Protein AF-A0AB38DZ26-F1 (afdb_monomer_lite)

Structure (mmCIF, N/CA/C/O backbone):
data_AF-A0AB38DZ26-F1
#
_entry.id   AF-A0AB38DZ26-F1
#
loop_
_atom_site.group_PDB
_atom_site.id
_atom_site.type_symbol
_atom_site.label_atom_id
_atom_site.label_alt_id
_atom_site.label_comp_id
_atom_site.label_asym_id
_atom_site.label_entity_id
_atom_site.label_seq_id
_atom_site.pdbx_PDB_ins_code
_atom_site.Cartn_x
_atom_site.Cartn_y
_atom_site.Cartn_z
_atom_site.occupancy
_atom_site.B_iso_or_equiv
_atom_site.auth_seq_id
_atom_site.auth_comp_id
_atom_site.auth_asym_id
_atom_site.auth_atom_id
_atom_site.pdbx_PDB_model_num
ATOM 1 N N . MET A 1 1 ? -29.634 32.278 -10.402 1.00 38.19 1 MET A N 1
ATOM 2 C CA . MET A 1 1 ? -29.195 30.887 -10.628 1.00 38.19 1 MET A CA 1
ATOM 3 C C . MET A 1 1 ? -27.755 30.920 -11.109 1.00 38.19 1 MET A C 1
ATOM 5 O O . MET A 1 1 ? -27.525 31.307 -12.243 1.00 38.19 1 MET A O 1
ATOM 9 N N . GLY A 1 2 ? -26.797 30.603 -10.244 1.00 33.75 2 GLY A N 1
ATOM 10 C CA . GLY A 1 2 ? -25.398 30.396 -10.619 1.00 33.75 2 GLY A CA 1
ATOM 11 C C . GLY A 1 2 ? -24.981 29.061 -10.025 1.00 33.75 2 GLY A C 1
ATOM 12 O O . GLY A 1 2 ? -25.056 28.902 -8.810 1.00 33.75 2 GLY A O 1
ATOM 13 N N . GLY A 1 3 ? -24.689 28.080 -10.880 1.00 36.12 3 GLY A N 1
ATOM 14 C CA . GLY A 1 3 ? -24.361 26.718 -10.466 1.00 36.12 3 GLY A CA 1
ATOM 15 C C . GLY A 1 3 ? -23.108 26.685 -9.593 1.00 36.12 3 GLY A C 1
ATOM 16 O O . GLY A 1 3 ? -22.118 27.348 -9.896 1.00 36.12 3 GLY A O 1
ATOM 17 N N . LEU A 1 4 ? -23.171 25.921 -8.502 1.00 37.84 4 LEU A N 1
ATOM 18 C CA . LEU A 1 4 ? -22.028 25.654 -7.636 1.00 37.84 4 LEU A CA 1
ATOM 19 C C . LEU A 1 4 ? -20.980 24.851 -8.423 1.00 37.84 4 LEU A C 1
ATOM 21 O O . LEU A 1 4 ? -21.345 23.842 -9.033 1.00 37.84 4 LEU A O 1
ATOM 25 N N . PRO A 1 5 ? -19.694 25.241 -8.411 1.00 43.91 5 PRO A N 1
ATOM 26 C CA . PRO A 1 5 ? -18.650 24.408 -8.981 1.00 43.91 5 PRO A CA 1
ATOM 27 C C . PRO A 1 5 ? -18.572 23.114 -8.166 1.00 43.91 5 PRO A C 1
ATOM 29 O O . PRO A 1 5 ? -18.354 23.136 -6.953 1.00 43.91 5 PRO A O 1
ATOM 32 N N . GLY A 1 6 ? -18.787 21.981 -8.833 1.00 46.97 6 GLY A N 1
ATOM 33 C CA . GLY A 1 6 ? -18.616 20.650 -8.265 1.00 46.97 6 GLY A CA 1
ATOM 34 C C . GLY A 1 6 ? -17.144 20.376 -7.975 1.00 46.97 6 GLY A C 1
ATOM 35 O O . GLY A 1 6 ? -16.484 19.676 -8.730 1.00 46.97 6 GLY A O 1
ATOM 36 N N . ASN A 1 7 ? -16.627 20.932 -6.881 1.00 42.97 7 ASN A N 1
ATOM 37 C CA . ASN A 1 7 ? -15.323 20.579 -6.334 1.00 42.97 7 ASN A CA 1
ATOM 38 C C . ASN A 1 7 ? -15.488 19.322 -5.471 1.00 42.97 7 ASN A C 1
ATOM 40 O O . ASN A 1 7 ? -15.611 19.393 -4.246 1.00 42.97 7 ASN A O 1
ATOM 44 N N . SER A 1 8 ? -15.504 18.147 -6.098 1.00 50.59 8 SER A N 1
ATOM 45 C CA . SER A 1 8 ? -15.248 16.910 -5.364 1.00 50.59 8 SER A CA 1
ATOM 46 C C . SER A 1 8 ? -13.772 16.913 -4.966 1.00 50.59 8 SER A C 1
ATOM 48 O O . SER A 1 8 ? -12.930 16.487 -5.750 1.00 50.59 8 SER A O 1
ATOM 50 N N . ASN A 1 9 ? -13.442 17.449 -3.784 1.00 59.28 9 ASN A N 1
ATOM 51 C CA . ASN A 1 9 ? -12.091 17.332 -3.234 1.00 59.28 9 ASN A CA 1
ATOM 52 C C . ASN A 1 9 ? -11.759 15.824 -3.149 1.00 59.28 9 ASN A C 1
ATOM 54 O O . ASN A 1 9 ? -12.430 15.129 -2.377 1.00 59.28 9 ASN A O 1
ATOM 58 N N . PRO A 1 10 ? -10.792 15.300 -3.928 1.00 58.72 10 PRO A N 1
ATOM 59 C CA . PRO A 1 10 ? -10.481 13.870 -3.955 1.00 58.72 10 PRO A CA 1
ATOM 60 C C . PRO A 1 10 ? -10.085 13.345 -2.570 1.00 58.72 10 PRO A C 1
ATOM 62 O O . PRO A 1 10 ? -10.399 12.206 -2.235 1.00 58.72 10 PRO A O 1
ATOM 65 N N . GLU A 1 11 ? -9.530 14.205 -1.712 1.00 60.56 11 GLU A N 1
ATOM 66 C CA . GLU A 1 11 ? -9.185 13.888 -0.324 1.00 60.56 11 GLU A CA 1
ATOM 67 C C . GLU A 1 11 ? -10.413 13.552 0.538 1.00 60.56 11 GLU A C 1
ATOM 69 O O . GLU A 1 11 ? -10.277 12.896 1.562 1.00 60.56 11 GLU A O 1
ATOM 74 N N . ARG A 1 12 ? -11.631 13.952 0.143 1.00 62.84 12 ARG A N 1
ATOM 75 C CA . ARG A 1 12 ? -12.870 13.661 0.889 1.00 62.84 12 ARG A CA 1
ATOM 76 C C . ARG A 1 12 ? -13.543 12.355 0.482 1.00 62.84 12 ARG A C 1
ATOM 78 O O . ARG A 1 12 ? -14.476 11.921 1.159 1.00 62.84 12 ARG A O 1
ATOM 85 N N . ASN A 1 13 ? -13.105 11.715 -0.601 1.00 76.06 13 ASN A N 1
ATOM 86 C CA . ASN A 1 13 ? -13.656 10.426 -0.989 1.00 76.06 13 ASN A CA 1
ATOM 87 C C . ASN A 1 13 ? -13.004 9.302 -0.172 1.00 76.06 13 ASN A C 1
ATOM 89 O O . ASN A 1 13 ? -11.949 8.786 -0.530 1.00 76.06 13 ASN A O 1
ATOM 93 N N . HIS A 1 14 ? -13.673 8.868 0.898 1.00 72.62 14 HIS A N 1
ATOM 94 C CA . HIS A 1 14 ? -13.222 7.738 1.729 1.00 72.62 14 HIS A CA 1
ATOM 95 C C . HIS A 1 14 ? -13.088 6.401 0.978 1.00 72.62 14 HIS A C 1
ATOM 97 O O . HIS A 1 14 ? -12.476 5.477 1.499 1.00 72.62 14 HIS A O 1
ATOM 103 N N . ARG A 1 15 ? -13.661 6.263 -0.231 1.00 77.88 15 ARG A N 1
ATOM 104 C CA . ARG A 1 15 ? -13.618 5.010 -1.011 1.00 77.88 15 ARG A CA 1
ATOM 105 C C . ARG A 1 15 ? -12.453 4.930 -1.989 1.00 77.88 15 ARG A C 1
ATOM 107 O O . ARG A 1 15 ? -12.319 3.903 -2.648 1.00 77.88 15 ARG A O 1
ATOM 114 N N . HIS A 1 16 ? -11.681 6.001 -2.151 1.00 87.94 16 HIS A N 1
ATOM 115 C CA . HIS A 1 16 ? -10.672 6.074 -3.200 1.00 87.94 16 HIS A CA 1
ATOM 116 C C . HIS A 1 16 ? -9.398 6.729 -2.683 1.00 87.94 16 HIS A C 1
ATOM 118 O O . HIS A 1 16 ? -9.416 7.889 -2.274 1.00 87.94 16 HIS A O 1
ATOM 124 N N . ILE A 1 17 ? -8.300 5.979 -2.728 1.00 93.19 17 ILE A N 1
ATOM 125 C CA . ILE A 1 17 ? -6.970 6.502 -2.421 1.00 93.19 17 ILE A CA 1
ATOM 126 C C . ILE A 1 17 ? -6.564 7.442 -3.575 1.00 93.19 17 ILE A C 1
ATOM 128 O O . ILE A 1 17 ? -6.782 7.101 -4.740 1.00 93.19 17 ILE A O 1
ATOM 132 N N . PRO A 1 18 ? -5.999 8.632 -3.312 1.00 94.69 18 PRO A N 1
ATOM 133 C CA . PRO A 1 18 ? -5.567 9.534 -4.376 1.00 94.69 18 PRO A CA 1
ATOM 134 C C . PRO A 1 18 ? -4.583 8.868 -5.343 1.00 94.69 18 PRO A C 1
ATOM 136 O O . PRO A 1 18 ? -3.560 8.314 -4.938 1.00 94.69 18 PRO A O 1
ATOM 139 N N . GLY A 1 19 ? -4.919 8.891 -6.634 1.00 92.50 19 GLY A N 1
ATOM 140 C CA . GLY A 1 19 ? -4.124 8.235 -7.667 1.00 92.50 19 GLY A CA 1
ATOM 141 C C . GLY A 1 19 ? -4.072 6.715 -7.561 1.00 92.50 19 GLY A C 1
ATOM 142 O O . GLY A 1 19 ? -3.080 6.148 -8.008 1.00 92.50 19 GLY A O 1
ATOM 143 N N . GLN A 1 20 ? -5.072 6.077 -6.949 1.00 93.19 20 GLN A N 1
ATOM 144 C CA . GLN A 1 20 ? -5.173 4.621 -6.847 1.00 93.19 20 GLN A CA 1
ATOM 145 C C . GLN A 1 20 ? -4.983 3.953 -8.213 1.00 93.19 20 GLN A C 1
ATOM 147 O O . GLN A 1 20 ? -5.476 4.442 -9.239 1.00 93.19 20 GLN A O 1
ATOM 152 N N . ASP A 1 21 ? -4.267 2.839 -8.212 1.00 93.94 21 ASP A N 1
ATOM 153 C CA . ASP A 1 21 ? -3.933 2.062 -9.394 1.00 93.94 21 ASP A CA 1
ATOM 154 C C . ASP A 1 21 ? -3.510 0.645 -8.974 1.00 93.94 21 ASP A C 1
ATOM 156 O O . ASP A 1 21 ? -2.826 0.462 -7.970 1.00 93.94 21 ASP A O 1
ATOM 160 N N . HIS A 1 22 ? -3.943 -0.372 -9.720 1.00 95.00 22 HIS A N 1
ATOM 161 C CA . HIS A 1 22 ? -3.635 -1.783 -9.422 1.00 95.00 22 HIS A CA 1
ATOM 162 C C . HIS A 1 22 ? -3.919 -2.209 -7.963 1.00 95.00 22 HIS A C 1
ATOM 164 O O . HIS A 1 22 ? -3.093 -2.820 -7.290 1.00 95.00 22 HIS A O 1
ATOM 170 N N . ILE A 1 23 ? -5.119 -1.885 -7.466 1.00 95.38 23 ILE A N 1
ATOM 171 C CA . ILE A 1 23 ? -5.521 -2.186 -6.086 1.00 95.38 23 ILE A CA 1
ATOM 172 C C . ILE A 1 23 ? -5.733 -3.688 -5.845 1.00 95.38 23 ILE A C 1
ATOM 174 O O . ILE A 1 23 ? -6.340 -4.390 -6.655 1.00 95.38 23 ILE A O 1
ATOM 178 N N . SER A 1 24 ? -5.337 -4.149 -4.663 1.00 95.56 24 SER A N 1
ATOM 179 C CA . SER A 1 24 ? -5.740 -5.434 -4.090 1.00 95.56 24 SER A CA 1
ATOM 180 C C . SER A 1 24 ? -6.185 -5.246 -2.641 1.00 95.56 24 SER A C 1
ATOM 182 O O . SER A 1 24 ? -5.654 -4.403 -1.922 1.00 95.56 24 SER A O 1
ATOM 184 N N . VAL A 1 25 ? -7.183 -6.013 -2.194 1.00 95.19 25 VAL A N 1
ATOM 185 C CA . VAL A 1 25 ? -7.702 -5.936 -0.819 1.00 95.19 25 VAL A CA 1
ATOM 186 C C . VAL A 1 25 ? -7.775 -7.337 -0.230 1.00 95.19 25 VAL A C 1
ATOM 188 O O . VAL A 1 25 ? -8.419 -8.218 -0.797 1.00 95.19 25 VAL A O 1
ATOM 191 N N . TRP A 1 26 ? -7.153 -7.529 0.932 1.00 94.62 26 TRP A N 1
ATOM 192 C CA . TRP A 1 26 ? -7.244 -8.760 1.715 1.00 94.62 26 TRP A CA 1
ATOM 193 C C . TRP A 1 26 ? -8.104 -8.511 2.937 1.00 94.62 26 TRP A C 1
ATOM 195 O O . TRP A 1 26 ? -8.018 -7.461 3.571 1.00 94.62 26 TRP A O 1
ATOM 205 N N . PHE A 1 27 ? -8.914 -9.502 3.279 1.00 94.88 27 PHE A N 1
ATOM 206 C CA . PHE A 1 27 ? -9.818 -9.451 4.413 1.00 94.88 27 PHE A CA 1
ATOM 207 C C . PHE A 1 27 ? -9.703 -10.745 5.205 1.00 94.88 27 PHE A C 1
ATOM 209 O O . PHE A 1 27 ? -9.855 -11.831 4.648 1.00 94.88 27 PHE A O 1
ATOM 216 N N . ASP A 1 28 ? -9.458 -10.622 6.504 1.00 93.75 28 ASP A N 1
ATOM 217 C CA . ASP A 1 28 ? -9.522 -11.745 7.426 1.00 93.75 28 ASP A CA 1
ATOM 218 C C . ASP A 1 28 ? -10.953 -11.857 7.984 1.00 93.75 28 ASP A C 1
ATOM 220 O O . ASP A 1 28 ? -11.389 -10.997 8.758 1.00 93.75 28 ASP A O 1
ATOM 224 N N . PRO A 1 29 ? -11.713 -12.913 7.639 1.00 94.75 29 PRO A N 1
ATOM 225 C CA . PRO A 1 29 ? -13.083 -13.065 8.102 1.00 94.75 29 PRO A CA 1
ATOM 226 C C . PRO A 1 29 ? -13.202 -13.354 9.601 1.00 94.75 29 PRO A C 1
ATOM 228 O O . PRO A 1 29 ? -14.294 -13.137 10.135 1.00 94.75 29 PRO A O 1
ATOM 231 N N . ALA A 1 30 ? -12.148 -13.828 10.271 1.00 95.88 30 ALA A N 1
ATOM 232 C CA . ALA A 1 30 ? -12.171 -14.123 11.700 1.00 95.88 30 ALA A CA 1
ATOM 233 C C . ALA A 1 30 ? -12.045 -12.839 12.525 1.00 95.88 30 ALA A C 1
ATOM 235 O O . ALA A 1 30 ? -12.873 -12.578 13.397 1.00 95.88 30 ALA A O 1
ATOM 236 N N . THR A 1 31 ? -11.053 -12.002 12.210 1.00 93.88 31 THR A N 1
ATOM 237 C CA . THR A 1 31 ? -10.821 -10.736 12.925 1.00 93.88 31 THR A CA 1
ATOM 238 C C . THR A 1 31 ? -11.575 -9.546 12.333 1.00 93.88 31 THR A C 1
ATOM 240 O O . THR A 1 31 ? -11.621 -8.488 12.957 1.00 93.88 31 THR A O 1
ATOM 243 N N . LYS A 1 32 ? -12.173 -9.705 11.142 1.00 94.81 32 LYS A N 1
ATOM 244 C CA . LYS A 1 32 ? -12.827 -8.644 10.353 1.00 94.81 32 LYS A CA 1
ATOM 245 C C . LYS A 1 32 ? -11.893 -7.487 9.981 1.00 94.81 32 LYS A C 1
ATOM 247 O O . LYS A 1 32 ? -12.367 -6.401 9.648 1.00 94.81 32 LYS A O 1
ATOM 252 N N . ARG A 1 33 ? -10.580 -7.719 10.021 1.00 95.88 33 ARG A N 1
ATOM 253 C CA . ARG A 1 33 ? -9.565 -6.743 9.627 1.00 95.88 33 ARG A CA 1
ATOM 254 C C . ARG A 1 33 ? -9.251 -6.867 8.148 1.00 95.88 33 ARG A C 1
ATOM 256 O O . ARG A 1 33 ? -9.425 -7.926 7.546 1.00 95.88 33 ARG A O 1
ATOM 263 N N . TYR A 1 34 ? -8.761 -5.780 7.572 1.00 95.25 34 TYR A N 1
ATOM 264 C CA . TYR A 1 34 ? -8.384 -5.731 6.167 1.00 95.25 34 TYR A CA 1
ATOM 265 C C . TYR A 1 34 ? -7.041 -5.039 5.961 1.00 95.25 34 TYR A C 1
ATOM 267 O O . TYR A 1 34 ? -6.573 -4.280 6.812 1.00 95.25 34 TYR A O 1
ATOM 275 N N . LEU A 1 35 ? -6.451 -5.325 4.806 1.00 96.94 35 LEU A N 1
ATOM 276 C CA . LEU A 1 35 ? -5.260 -4.696 4.255 1.00 96.94 35 LEU A CA 1
ATOM 277 C C . LEU A 1 35 ? -5.584 -4.261 2.831 1.00 96.94 35 LEU A C 1
ATOM 279 O O . LEU A 1 35 ? -6.177 -5.032 2.076 1.00 96.94 35 LEU A O 1
ATOM 283 N N . ILE A 1 36 ? -5.172 -3.057 2.460 1.00 97.38 36 ILE A N 1
ATOM 284 C CA . ILE A 1 36 ? -5.241 -2.576 1.084 1.00 97.38 36 ILE A CA 1
ATOM 285 C C . ILE A 1 36 ? -3.813 -2.485 0.550 1.00 97.38 36 ILE A C 1
ATOM 287 O O . ILE A 1 36 ? -2.927 -1.973 1.231 1.00 97.38 36 ILE A O 1
ATOM 291 N N . VAL A 1 37 ? -3.602 -2.967 -0.668 1.00 97.62 37 VAL A N 1
ATOM 292 C CA . VAL A 1 37 ? -2.406 -2.719 -1.474 1.00 97.62 37 VAL A CA 1
ATOM 293 C C . VAL A 1 37 ? -2.801 -1.861 -2.648 1.00 97.62 37 VAL A C 1
ATOM 295 O O . VAL A 1 37 ? -3.831 -2.102 -3.270 1.00 97.62 37 VAL A O 1
ATOM 298 N N . ASP A 1 38 ? -1.952 -0.900 -2.958 1.00 97.44 38 ASP A N 1
ATOM 299 C CA . ASP A 1 38 ? -2.047 -0.080 -4.151 1.00 97.44 38 ASP A CA 1
ATOM 300 C C . ASP A 1 38 ? -0.685 -0.095 -4.850 1.00 97.44 38 ASP A C 1
ATOM 302 O O . ASP A 1 38 ? 0.342 0.104 -4.191 1.00 97.44 38 ASP A O 1
ATOM 306 N N . GLU A 1 39 ? -0.674 -0.362 -6.159 1.00 97.00 39 GLU A N 1
ATOM 307 C CA . GLU A 1 39 ? 0.550 -0.554 -6.947 1.00 97.00 39 GLU A CA 1
ATOM 308 C C . GLU A 1 39 ? 0.679 0.415 -8.138 1.00 97.00 39 GLU A C 1
ATOM 310 O O . GLU A 1 39 ? 0.842 -0.024 -9.278 1.00 97.00 39 GLU A O 1
ATOM 315 N N . PRO A 1 40 ? 0.644 1.743 -7.922 1.00 96.56 40 PRO A N 1
ATOM 316 C CA . PRO A 1 40 ? 0.756 2.720 -8.997 1.00 96.56 40 PRO A CA 1
ATOM 317 C C . PRO A 1 40 ? 2.129 2.731 -9.655 1.00 96.56 40 PRO A C 1
ATOM 319 O O . PRO A 1 40 ? 3.164 2.550 -9.007 1.00 96.56 40 PRO A O 1
ATOM 322 N N . TYR A 1 41 ? 2.140 3.056 -10.947 1.00 95.38 41 TYR A N 1
ATOM 323 C CA . TYR A 1 41 ? 3.365 3.428 -11.649 1.00 95.38 41 TYR A CA 1
ATOM 324 C C . TYR A 1 41 ? 4.037 4.652 -11.010 1.00 95.38 41 TYR A C 1
ATOM 326 O O . TYR A 1 41 ? 3.368 5.561 -10.507 1.00 95.38 41 TYR A O 1
ATOM 334 N N . GLY A 1 42 ? 5.373 4.691 -11.063 1.00 91.75 42 GLY A N 1
ATOM 335 C CA . GLY A 1 42 ? 6.204 5.658 -10.340 1.00 91.75 42 GLY A CA 1
ATOM 336 C C . GLY A 1 42 ? 5.785 7.126 -10.473 1.00 91.75 42 GLY A C 1
ATOM 337 O O . GLY A 1 42 ? 5.613 7.784 -9.454 1.00 91.75 42 GLY A O 1
ATOM 338 N N . GLU A 1 43 ? 5.541 7.619 -11.691 1.00 92.31 43 GLU A N 1
ATOM 339 C CA . GLU A 1 43 ? 5.144 9.022 -11.919 1.00 92.31 43 GLU A CA 1
ATOM 340 C C . GLU A 1 43 ? 3.820 9.374 -11.221 1.00 92.31 43 GLU A C 1
ATOM 342 O O . GLU A 1 43 ? 3.677 10.432 -1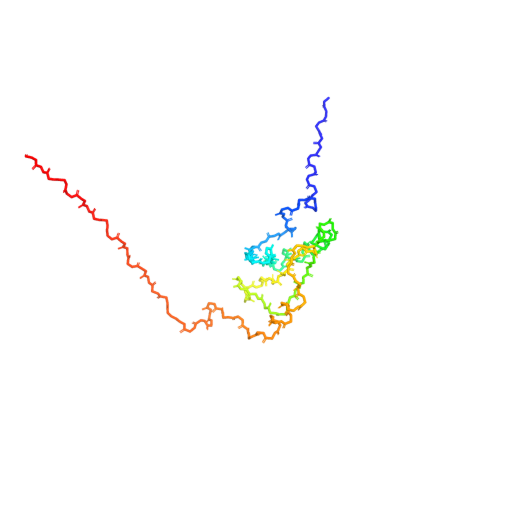0.606 1.00 92.31 43 GLU A O 1
ATOM 347 N N . ARG A 1 44 ? 2.843 8.462 -11.282 1.00 91.81 44 ARG A N 1
ATOM 348 C CA . ARG A 1 44 ? 1.553 8.622 -10.605 1.00 91.81 44 ARG A CA 1
ATOM 349 C C . ARG A 1 44 ? 1.731 8.574 -9.091 1.00 91.81 44 ARG A C 1
ATOM 351 O O . ARG A 1 44 ? 1.113 9.370 -8.397 1.00 91.81 44 ARG A O 1
ATOM 358 N N . ALA A 1 45 ? 2.571 7.677 -8.582 1.00 91.94 45 ALA A N 1
ATOM 359 C CA . ALA A 1 45 ? 2.867 7.605 -7.156 1.00 91.94 45 ALA A CA 1
ATOM 360 C C . ALA A 1 45 ? 3.518 8.899 -6.638 1.00 91.94 45 ALA A C 1
ATOM 362 O O . ALA A 1 45 ? 3.105 9.410 -5.602 1.00 91.94 45 ALA A O 1
ATOM 363 N N . ASP A 1 46 ? 4.494 9.443 -7.373 1.00 93.94 46 ASP A N 1
ATOM 364 C CA . ASP A 1 46 ? 5.198 10.678 -7.011 1.00 93.94 46 ASP A CA 1
ATOM 365 C C . ASP A 1 46 ? 4.260 11.881 -6.965 1.00 93.94 46 ASP A C 1
ATOM 367 O O . ASP A 1 46 ? 4.242 12.617 -5.980 1.00 93.94 46 ASP A O 1
ATOM 371 N N . ARG A 1 47 ? 3.444 12.060 -8.010 1.00 96.00 47 ARG A N 1
ATOM 372 C CA . ARG A 1 47 ? 2.515 13.193 -8.103 1.00 96.00 47 ARG A CA 1
ATOM 373 C C . ARG A 1 47 ? 1.486 13.210 -6.968 1.00 96.00 47 ARG A C 1
ATOM 375 O O . ARG A 1 47 ? 1.050 14.279 -6.559 1.00 96.00 47 ARG A O 1
ATOM 382 N N . GLU A 1 48 ? 1.083 12.039 -6.480 1.00 95.31 48 GLU A N 1
ATOM 383 C CA . GLU A 1 48 ? -0.061 11.884 -5.571 1.00 95.31 48 GLU A CA 1
ATOM 384 C C . GLU A 1 48 ? 0.361 11.640 -4.111 1.00 95.31 48 GLU A C 1
ATOM 386 O O . GLU A 1 48 ? -0.498 11.512 -3.239 1.00 95.31 48 GLU A O 1
ATOM 391 N N . GLN A 1 49 ? 1.667 11.579 -3.820 1.00 95.19 49 GLN A N 1
ATOM 392 C CA . GLN A 1 49 ? 2.207 11.239 -2.498 1.00 95.19 49 GLN A CA 1
ATOM 393 C C . GLN A 1 49 ? 1.677 12.161 -1.386 1.00 95.19 49 GLN A C 1
ATOM 395 O O . GLN A 1 49 ? 1.152 11.673 -0.386 1.00 95.19 49 GLN A O 1
ATOM 400 N N . GLU A 1 50 ? 1.727 13.484 -1.575 1.00 95.69 50 GLU A N 1
ATOM 401 C CA . GLU A 1 50 ? 1.208 14.435 -0.578 1.00 95.69 50 GLU A CA 1
ATOM 402 C C . GLU A 1 50 ? -0.303 14.274 -0.356 1.00 95.69 50 GLU A C 1
ATOM 404 O O . GLU A 1 50 ? -0.791 14.326 0.774 1.00 95.69 50 GLU A O 1
ATOM 409 N N . SER A 1 51 ? -1.066 14.057 -1.430 1.00 95.19 51 SER A N 1
ATOM 410 C CA . SER A 1 51 ? -2.510 13.839 -1.336 1.00 95.19 51 SER A CA 1
ATOM 411 C C . SER A 1 51 ? -2.837 12.535 -0.610 1.00 95.19 51 SER A C 1
ATOM 413 O O . SER A 1 51 ? -3.793 12.501 0.163 1.00 95.19 51 SER A O 1
ATOM 415 N N . ARG A 1 52 ? -2.035 11.477 -0.790 1.00 95.69 52 ARG A N 1
ATOM 416 C CA . ARG A 1 52 ? -2.166 10.207 -0.054 1.00 95.69 52 ARG A CA 1
ATOM 417 C C . ARG A 1 52 ? -1.913 10.387 1.436 1.00 95.69 52 ARG A C 1
ATOM 419 O O . ARG A 1 52 ? -2.674 9.854 2.238 1.00 95.69 52 ARG A O 1
ATOM 426 N N . GLU A 1 53 ? -0.897 11.158 1.812 1.00 96.19 53 GLU A N 1
ATOM 427 C CA . GLU A 1 53 ? -0.603 11.474 3.215 1.00 96.19 53 GLU A CA 1
ATOM 428 C C . GLU A 1 53 ? -1.745 12.264 3.866 1.00 96.19 53 GLU A C 1
ATOM 430 O O . GLU A 1 53 ? -2.213 11.901 4.947 1.00 96.19 53 GLU A O 1
ATOM 435 N N . ARG A 1 54 ? -2.270 13.287 3.178 1.00 95.94 54 ARG A N 1
ATOM 436 C CA . ARG A 1 54 ? -3.441 14.048 3.650 1.00 95.94 54 ARG A CA 1
ATOM 437 C C . ARG A 1 54 ? -4.688 13.177 3.756 1.00 95.94 54 ARG A C 1
ATOM 439 O O . ARG A 1 54 ? -5.416 13.278 4.739 1.00 95.94 54 ARG A O 1
ATOM 446 N N . TRP A 1 55 ? -4.922 12.305 2.777 1.00 95.88 55 TRP A N 1
ATOM 447 C CA . TRP A 1 55 ? -6.033 11.355 2.795 1.00 95.88 55 TRP A CA 1
ATOM 448 C C . TRP A 1 55 ? -5.924 10.398 3.988 1.00 95.88 55 TRP A C 1
ATOM 450 O O . TRP A 1 55 ? -6.905 10.202 4.702 1.00 95.88 55 TRP A O 1
ATOM 460 N N . CYS A 1 56 ? -4.726 9.874 4.262 1.00 96.69 56 CYS A N 1
ATOM 461 C CA . CYS A 1 56 ? -4.466 9.012 5.414 1.00 96.69 56 CYS A CA 1
ATOM 462 C C . CYS A 1 56 ? -4.790 9.717 6.735 1.00 96.69 56 CYS A C 1
ATOM 464 O O . CYS A 1 56 ? -5.577 9.208 7.533 1.00 96.69 56 CYS A O 1
ATOM 466 N N . ALA A 1 57 ? -4.269 10.933 6.916 1.00 96.00 57 ALA A N 1
ATOM 467 C CA . ALA A 1 57 ? -4.534 11.742 8.101 1.00 96.00 57 ALA A CA 1
ATOM 468 C C . ALA A 1 57 ? -6.025 12.086 8.264 1.00 96.00 57 ALA A C 1
ATOM 470 O O . ALA A 1 57 ? -6.541 12.089 9.379 1.00 96.00 57 ALA A O 1
ATOM 471 N N . TYR A 1 58 ? -6.731 12.364 7.164 1.00 94.56 58 TYR A N 1
ATOM 472 C CA . TYR A 1 58 ? -8.141 12.748 7.200 1.00 94.56 58 TYR A CA 1
ATOM 473 C C . TYR A 1 58 ? -9.081 11.569 7.492 1.00 94.56 58 TYR A C 1
ATOM 475 O O . TYR A 1 58 ? -10.067 11.739 8.207 1.00 94.56 58 TYR A O 1
ATOM 483 N N . HIS A 1 59 ? -8.792 10.379 6.953 1.00 94.69 59 HIS A N 1
ATOM 484 C CA . HIS A 1 59 ? -9.666 9.201 7.072 1.00 94.69 59 HIS A CA 1
ATOM 485 C C . HIS A 1 59 ? -9.253 8.216 8.172 1.00 94.69 59 HIS A C 1
ATOM 487 O O . HIS A 1 59 ? -9.929 7.202 8.347 1.00 94.69 59 HIS A O 1
ATOM 493 N N . GLY A 1 60 ? -8.170 8.481 8.910 1.00 96.12 60 GLY A N 1
ATOM 494 C CA . GLY A 1 60 ? -7.680 7.585 9.966 1.00 96.12 60 GLY A CA 1
ATOM 495 C C . GLY A 1 60 ? -7.070 6.303 9.400 1.00 96.12 60 GLY A C 1
ATOM 496 O O . GLY A 1 60 ? -7.476 5.190 9.756 1.00 96.12 60 GLY A O 1
ATOM 497 N N . TYR A 1 61 ? -6.153 6.473 8.451 1.00 97.31 61 TYR A N 1
ATOM 498 C CA . TYR A 1 61 ? -5.383 5.394 7.850 1.00 97.31 61 TYR A CA 1
ATOM 499 C C . TYR A 1 61 ? -3.891 5.617 8.052 1.00 97.31 61 TYR A C 1
ATOM 501 O O . TYR A 1 61 ? -3.393 6.740 8.022 1.00 97.31 61 TYR A O 1
ATOM 509 N N . SER A 1 62 ? -3.176 4.504 8.116 1.00 97.56 62 SER A N 1
ATOM 510 C CA . SER A 1 62 ? -1.731 4.440 7.988 1.00 97.56 62 SER A CA 1
ATOM 511 C C . SER A 1 62 ? -1.346 3.967 6.589 1.00 97.56 62 SER A C 1
ATOM 513 O O . SER A 1 62 ? -2.010 3.106 6.003 1.00 97.56 62 SER A O 1
ATOM 515 N N . MET A 1 63 ? -0.232 4.494 6.082 1.00 97.94 63 MET A N 1
ATOM 516 C CA . MET A 1 63 ? 0.394 4.085 4.827 1.00 97.94 63 MET A CA 1
ATOM 517 C C . MET A 1 63 ? 1.848 3.689 5.083 1.00 97.94 63 MET A C 1
ATOM 519 O O . MET A 1 63 ? 2.562 4.385 5.804 1.00 97.94 63 MET A O 1
ATOM 523 N N . VAL A 1 64 ? 2.313 2.602 4.466 1.00 98.12 64 VAL A N 1
ATOM 524 C CA . VAL A 1 64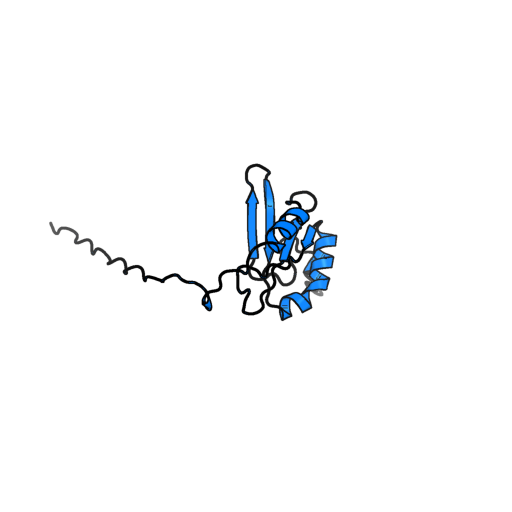 ? 3.741 2.257 4.452 1.00 98.12 64 VAL A CA 1
ATOM 525 C C . VAL A 1 64 ? 4.153 1.725 3.087 1.00 98.12 64 VAL A C 1
ATOM 527 O O . VAL A 1 64 ? 3.371 1.069 2.401 1.00 98.12 64 VAL A O 1
ATOM 530 N N . ARG A 1 65 ? 5.402 1.994 2.707 1.00 97.31 65 ARG A N 1
ATOM 531 C CA . ARG A 1 65 ? 6.034 1.453 1.504 1.00 97.31 65 ARG A CA 1
ATOM 532 C C . ARG A 1 65 ? 7.162 0.497 1.915 1.00 97.31 65 ARG A C 1
ATOM 534 O O . ARG A 1 65 ? 8.217 0.971 2.336 1.00 97.31 65 ARG A O 1
ATOM 541 N N . PRO A 1 66 ? 6.946 -0.825 1.839 1.00 97.31 66 PRO A N 1
ATOM 542 C CA . PRO A 1 66 ? 8.002 -1.824 1.993 1.00 97.31 66 PRO A CA 1
ATOM 543 C C . PRO A 1 66 ? 9.115 -1.662 0.942 1.00 97.31 66 PRO A C 1
ATOM 545 O O . PRO A 1 66 ? 8.912 -1.057 -0.110 1.00 97.31 66 PRO A O 1
ATOM 548 N N . SER A 1 67 ? 10.292 -2.232 1.210 1.00 96.56 67 SER A N 1
ATOM 549 C CA . SER A 1 67 ? 11.382 -2.342 0.231 1.00 96.56 67 SER A CA 1
ATOM 550 C C . SER A 1 67 ? 11.138 -3.445 -0.799 1.00 96.56 67 SER A C 1
ATOM 552 O O . SER A 1 67 ? 11.758 -3.431 -1.860 1.00 96.56 67 SER A O 1
ATOM 554 N N . TRP A 1 68 ? 10.248 -4.395 -0.498 1.00 96.88 68 TRP A N 1
ATOM 555 C CA . TRP A 1 68 ? 9.842 -5.420 -1.452 1.00 96.88 68 TRP A CA 1
ATOM 556 C C . TRP A 1 68 ? 9.064 -4.787 -2.620 1.00 96.88 68 TRP A C 1
ATOM 558 O O . TRP A 1 68 ? 8.122 -4.031 -2.371 1.00 96.88 68 TRP A O 1
ATOM 568 N N . PRO A 1 69 ? 9.450 -5.047 -3.882 1.00 93.69 69 PRO A N 1
ATOM 569 C CA . PRO A 1 69 ? 9.060 -4.187 -5.002 1.00 93.69 69 PRO A CA 1
ATOM 570 C C . PRO A 1 69 ? 7.606 -4.340 -5.470 1.00 93.69 69 PRO A C 1
ATOM 572 O O . PRO A 1 69 ? 7.089 -3.414 -6.093 1.00 93.69 69 PRO A O 1
ATOM 575 N N . GLY A 1 70 ? 6.926 -5.441 -5.140 1.00 94.62 70 GLY A N 1
ATOM 576 C CA . GLY A 1 70 ? 5.503 -5.628 -5.430 1.00 94.62 70 GLY A CA 1
ATOM 577 C C . GLY A 1 70 ? 5.185 -6.858 -6.272 1.00 94.62 70 GLY A C 1
ATOM 578 O O . GLY A 1 70 ? 6.059 -7.668 -6.577 1.00 94.62 70 GLY A O 1
ATOM 579 N N . MET A 1 71 ? 3.905 -7.003 -6.609 1.00 92.75 71 MET A N 1
ATOM 580 C CA . MET A 1 71 ? 3.360 -8.144 -7.347 1.00 92.75 71 MET A CA 1
ATOM 581 C C . MET A 1 71 ? 2.997 -7.785 -8.788 1.00 92.75 71 MET A C 1
ATOM 583 O O . MET A 1 71 ? 3.144 -8.629 -9.666 1.00 92.75 71 MET A O 1
ATOM 587 N N . TYR A 1 72 ? 2.491 -6.573 -9.036 1.00 92.69 72 TYR A N 1
ATOM 588 C CA . TYR A 1 72 ? 1.853 -6.247 -10.313 1.00 92.69 72 TYR A CA 1
ATOM 589 C C . TYR A 1 72 ? 2.850 -6.058 -11.467 1.00 92.69 72 TYR A C 1
ATOM 591 O O . TYR A 1 72 ? 2.732 -6.717 -12.498 1.00 92.69 72 TYR A O 1
ATOM 599 N N . ALA A 1 73 ? 3.821 -5.156 -11.308 1.00 91.50 73 ALA A N 1
ATOM 600 C CA . ALA A 1 73 ? 4.850 -4.881 -12.314 1.00 91.50 73 ALA A CA 1
ATOM 601 C C . ALA A 1 73 ? 6.177 -4.443 -11.655 1.00 91.50 73 ALA A C 1
ATOM 603 O O . ALA A 1 73 ? 6.677 -3.341 -11.928 1.00 91.50 73 ALA A O 1
ATOM 604 N N . PRO A 1 74 ? 6.741 -5.275 -10.752 1.00 90.44 74 PRO A N 1
ATOM 605 C CA . PRO A 1 74 ? 7.889 -4.903 -9.920 1.00 90.44 74 PRO A CA 1
ATOM 606 C C . PRO A 1 74 ? 9.157 -4.571 -10.724 1.00 90.44 74 PRO A C 1
ATOM 608 O O . PRO A 1 74 ? 10.029 -3.864 -10.227 1.00 90.44 74 PRO A O 1
ATOM 611 N N . ASP A 1 75 ? 9.253 -5.043 -11.966 1.00 89.94 75 ASP A N 1
ATOM 612 C CA . ASP A 1 75 ? 10.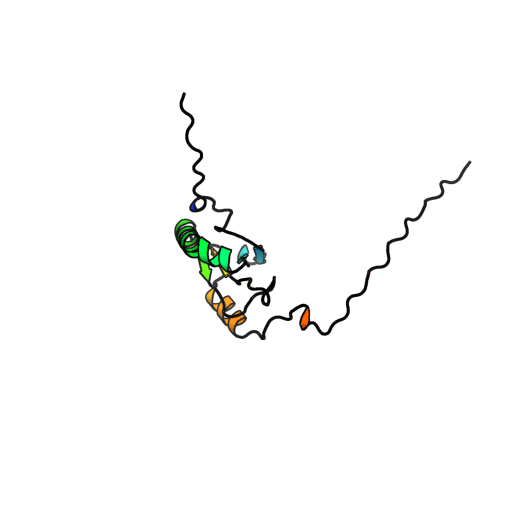348 -4.824 -12.914 1.00 89.94 75 ASP A CA 1
ATOM 613 C C . ASP A 1 75 ? 10.114 -3.655 -13.891 1.00 89.94 75 ASP A C 1
ATOM 615 O O . ASP A 1 75 ? 11.047 -3.216 -14.561 1.00 89.94 75 ASP A O 1
ATOM 619 N N . ILE A 1 76 ? 8.893 -3.108 -13.952 1.00 88.25 76 ILE A N 1
ATOM 620 C CA . ILE A 1 76 ? 8.488 -2.058 -14.914 1.00 88.25 76 ILE A CA 1
ATOM 621 C C . ILE A 1 76 ? 8.087 -0.757 -14.182 1.00 88.25 76 ILE A C 1
ATOM 623 O O . ILE A 1 76 ? 7.560 0.189 -14.765 1.00 88.25 76 ILE A O 1
ATOM 627 N N . GLY A 1 77 ? 8.389 -0.663 -12.884 1.00 88.44 77 GLY A N 1
ATOM 628 C CA . GLY A 1 77 ? 8.313 0.588 -12.127 1.00 88.44 77 GLY A CA 1
ATOM 629 C C . GLY A 1 77 ? 6.978 0.859 -11.432 1.00 88.44 77 GLY A C 1
ATOM 630 O O . GLY A 1 77 ? 6.698 2.023 -11.117 1.00 88.44 77 GLY A O 1
ATOM 631 N N . SER A 1 78 ? 6.167 -0.172 -11.159 1.00 94.06 78 SER A N 1
ATOM 632 C CA . SER A 1 78 ? 5.115 -0.056 -10.138 1.00 94.06 78 SER A CA 1
ATOM 633 C C . SER A 1 78 ? 5.732 0.074 -8.743 1.00 94.06 78 SER A C 1
ATOM 635 O O . SER A 1 78 ? 6.864 -0.348 -8.499 1.00 94.06 78 SER A O 1
ATOM 637 N N . ARG A 1 79 ? 4.997 0.669 -7.803 1.00 94.81 79 ARG A N 1
ATOM 638 C CA . ARG A 1 79 ? 5.432 0.816 -6.409 1.00 94.81 79 ARG A CA 1
ATOM 639 C C . ARG A 1 79 ? 4.441 0.184 -5.462 1.00 94.81 79 ARG A C 1
ATOM 641 O O . ARG A 1 79 ? 3.271 0.513 -5.515 1.00 94.81 79 ARG A O 1
ATOM 648 N N . PHE A 1 80 ? 4.934 -0.621 -4.536 1.00 96.94 80 PHE A N 1
ATOM 649 C CA . PHE A 1 80 ? 4.098 -1.337 -3.586 1.00 96.94 80 PHE A CA 1
ATOM 650 C C . PHE A 1 80 ? 3.795 -0.516 -2.326 1.00 96.94 80 PHE A C 1
ATOM 652 O O . PHE A 1 80 ? 4.671 -0.317 -1.481 1.00 96.94 80 PHE A O 1
ATOM 659 N N . TYR A 1 81 ? 2.553 -0.049 -2.181 1.00 98.06 81 TYR A N 1
ATOM 660 C CA . TYR A 1 81 ? 2.083 0.644 -0.979 1.00 98.06 81 TYR A CA 1
ATOM 661 C C . TYR A 1 81 ? 1.063 -0.201 -0.225 1.00 98.06 81 TYR A C 1
ATOM 663 O O . TYR A 1 81 ? 0.150 -0.766 -0.820 1.00 98.06 81 TYR A O 1
ATOM 671 N N . LEU A 1 82 ? 1.187 -0.228 1.101 1.00 98.31 82 LEU A N 1
ATOM 672 C CA . LEU A 1 82 ? 0.181 -0.775 2.001 1.00 98.31 82 LEU A CA 1
ATOM 673 C C . LEU A 1 82 ? -0.608 0.358 2.647 1.00 98.31 82 LEU A C 1
ATOM 675 O O . LEU A 1 82 ? -0.012 1.312 3.147 1.00 98.31 82 LEU A O 1
ATOM 679 N N . PHE A 1 83 ? -1.922 0.187 2.730 1.00 98.06 83 PHE A N 1
ATOM 680 C CA . PHE A 1 83 ? -2.830 1.047 3.477 1.00 98.06 83 PHE A CA 1
ATOM 681 C C . PHE A 1 83 ? -3.663 0.214 4.444 1.00 98.06 83 PHE A C 1
ATOM 683 O O . PHE A 1 83 ? -4.115 -0.889 4.126 1.00 98.06 83 PHE A O 1
ATOM 690 N N . SER A 1 84 ? -3.891 0.754 5.635 1.00 97.44 84 SER A N 1
ATOM 691 C CA . SER A 1 84 ? -4.685 0.096 6.667 1.00 97.44 84 SER A CA 1
ATOM 692 C C . SER A 1 84 ? -5.360 1.137 7.545 1.00 97.44 84 SER A C 1
ATOM 694 O O . SER A 1 84 ? -4.741 2.145 7.872 1.00 97.44 84 SER A O 1
ATOM 696 N N . SER A 1 85 ? -6.622 0.912 7.910 1.00 96.31 85 SER A N 1
ATOM 697 C CA . SER A 1 85 ? -7.302 1.782 8.875 1.00 96.31 85 SER A CA 1
ATOM 698 C C . SER A 1 85 ? -6.681 1.614 10.257 1.00 96.31 85 SER A C 1
ATOM 700 O O . SER A 1 85 ? -6.458 0.487 10.700 1.00 96.31 85 SER A O 1
ATOM 702 N N . ASP A 1 86 ? -6.483 2.720 10.965 1.00 95.75 86 ASP A N 1
ATOM 703 C CA . ASP A 1 86 ? -5.907 2.703 12.312 1.00 95.75 86 ASP A CA 1
ATOM 704 C C . ASP A 1 86 ? -6.838 2.017 13.331 1.00 95.75 86 ASP A C 1
ATOM 706 O O . ASP A 1 86 ? -6.378 1.411 14.297 1.00 95.75 86 ASP A O 1
ATOM 710 N N . GLU A 1 87 ? -8.155 2.062 13.096 1.00 94.50 87 GLU A N 1
ATOM 711 C CA . GLU A 1 87 ? -9.170 1.455 13.967 1.00 94.50 87 GLU A CA 1
ATOM 712 C C . GLU A 1 87 ? -9.487 0.003 13.570 1.00 94.50 87 GLU A C 1
ATOM 714 O O . GLU A 1 87 ? -9.574 -0.883 14.422 1.00 94.50 87 GLU A O 1
ATOM 719 N N . LYS A 1 88 ? -9.687 -0.250 12.269 1.00 91.81 88 LYS A N 1
ATOM 720 C CA . LYS A 1 88 ? -10.273 -1.512 11.763 1.00 91.81 88 LYS A CA 1
ATOM 721 C C . LYS A 1 88 ? -9.307 -2.363 10.949 1.00 91.81 88 LYS A C 1
ATOM 723 O O . LYS A 1 88 ? -9.648 -3.474 10.548 1.00 91.81 88 LYS A O 1
ATOM 728 N N . GLY A 1 89 ? -8.122 -1.844 10.671 1.00 94.62 89 GLY A N 1
ATOM 729 C CA . GLY A 1 89 ? -7.141 -2.493 9.827 1.00 94.62 89 GLY A CA 1
ATOM 730 C C . GLY A 1 89 ? -6.212 -3.449 10.572 1.00 94.62 89 GLY A C 1
ATOM 731 O O . GLY A 1 89 ? -6.281 -3.658 11.789 1.00 94.62 89 GLY A O 1
ATOM 732 N N . VAL A 1 90 ? -5.322 -4.071 9.808 1.00 96.44 90 VAL A N 1
ATOM 733 C CA . VAL A 1 90 ? -4.182 -4.832 10.334 1.00 96.44 90 VAL A CA 1
ATOM 734 C C . VAL A 1 90 ? -3.003 -3.899 10.660 1.00 96.44 90 VAL A C 1
ATOM 736 O O . VAL A 1 90 ? -2.829 -2.880 9.987 1.00 96.44 90 VAL A O 1
ATOM 739 N N . PRO A 1 91 ? -2.158 -4.217 11.658 1.00 95.94 91 PRO A N 1
ATOM 740 C CA . PRO A 1 91 ? -0.959 -3.429 11.926 1.00 95.94 91 PRO A CA 1
ATOM 741 C C . PRO A 1 91 ? 0.044 -3.561 10.770 1.00 95.94 91 PRO A C 1
ATOM 743 O O . PRO A 1 91 ? 0.482 -4.663 10.441 1.00 95.94 91 PRO A O 1
ATOM 746 N N . LEU A 1 92 ? 0.437 -2.434 10.169 1.00 97.94 92 LEU A N 1
ATOM 747 C CA . LEU A 1 92 ? 1.314 -2.435 8.991 1.00 97.94 92 LEU A CA 1
ATOM 748 C C . LEU A 1 92 ? 2.775 -2.787 9.300 1.00 97.94 92 LEU A C 1
ATOM 750 O O . LEU A 1 92 ? 3.441 -3.376 8.455 1.00 97.94 92 LEU A O 1
ATOM 754 N N . GLY A 1 93 ? 3.276 -2.464 10.497 1.00 97.88 93 GLY A N 1
ATOM 755 C CA . GLY A 1 93 ? 4.684 -2.669 10.869 1.00 97.88 93 GLY A CA 1
ATOM 756 C C . GLY A 1 93 ? 5.168 -4.118 10.698 1.00 97.88 93 GLY A C 1
ATOM 757 O O . GLY A 1 93 ? 6.127 -4.344 9.959 1.00 97.88 93 GLY A O 1
ATOM 758 N N . PRO A 1 94 ? 4.498 -5.116 11.309 1.00 97.56 94 PRO A N 1
ATOM 759 C CA . PRO A 1 94 ? 4.856 -6.524 11.134 1.00 97.56 94 PRO A CA 1
ATOM 760 C C . PRO A 1 94 ? 4.769 -7.010 9.681 1.00 97.56 94 PRO A C 1
ATOM 762 O O . PRO A 1 94 ? 5.603 -7.802 9.251 1.00 97.56 94 PRO A O 1
ATOM 765 N N . ILE A 1 95 ? 3.793 -6.517 8.910 1.00 97.50 95 ILE A N 1
ATOM 766 C CA . ILE A 1 95 ? 3.607 -6.904 7.504 1.00 97.50 95 ILE A CA 1
ATOM 767 C C . ILE A 1 95 ? 4.746 -6.349 6.651 1.00 97.50 95 ILE A C 1
ATOM 769 O O . ILE A 1 95 ? 5.363 -7.093 5.895 1.00 97.50 95 ILE A O 1
ATOM 773 N N . ALA A 1 96 ? 5.079 -5.068 6.812 1.00 98.12 96 ALA A N 1
ATOM 774 C CA . ALA A 1 96 ? 6.205 -4.457 6.118 1.00 98.12 96 ALA A CA 1
ATOM 775 C C . ALA A 1 96 ? 7.531 -5.139 6.477 1.00 98.12 96 ALA A C 1
ATOM 777 O O . ALA A 1 96 ? 8.327 -5.419 5.588 1.00 98.12 96 ALA A O 1
ATOM 778 N N . ALA A 1 97 ? 7.750 -5.468 7.754 1.00 98.25 97 ALA A N 1
ATOM 779 C CA . ALA A 1 97 ? 8.944 -6.192 8.185 1.00 98.25 97 ALA A CA 1
ATOM 780 C C . ALA A 1 97 ? 9.056 -7.576 7.524 1.00 98.25 97 ALA A C 1
ATOM 782 O O . ALA A 1 97 ? 10.130 -7.936 7.049 1.00 98.25 97 ALA A O 1
ATOM 783 N N . ALA A 1 98 ? 7.950 -8.324 7.449 1.00 98.06 98 ALA A N 1
ATOM 784 C CA . ALA A 1 98 ? 7.914 -9.621 6.778 1.00 98.06 98 ALA A CA 1
ATOM 785 C C . ALA A 1 98 ? 8.157 -9.499 5.265 1.00 98.06 98 ALA A C 1
ATOM 787 O O . ALA A 1 98 ? 8.910 -10.287 4.703 1.00 98.06 98 ALA A O 1
ATOM 788 N N . LEU A 1 99 ? 7.570 -8.493 4.611 1.00 97.56 99 LEU A N 1
ATOM 789 C CA . LEU A 1 99 ? 7.789 -8.234 3.187 1.00 97.56 99 LEU A CA 1
ATOM 790 C C . LEU A 1 99 ? 9.246 -7.864 2.895 1.00 97.56 99 LEU A C 1
ATOM 792 O O . LEU A 1 99 ? 9.827 -8.377 1.947 1.00 97.56 99 LEU A O 1
ATOM 796 N N . ASN A 1 100 ? 9.866 -7.029 3.730 1.00 97.69 100 ASN A N 1
ATOM 797 C CA . ASN A 1 100 ? 11.234 -6.546 3.521 1.00 97.69 100 ASN A CA 1
ATOM 798 C C . ASN A 1 100 ? 12.304 -7.652 3.542 1.00 97.69 100 ASN A C 1
ATOM 800 O O . ASN A 1 100 ? 13.419 -7.408 3.087 1.00 97.69 100 ASN A O 1
ATOM 804 N N . VAL A 1 101 ? 11.986 -8.840 4.067 1.00 97.69 101 VAL A N 1
ATOM 805 C CA . VAL A 1 101 ? 12.895 -10.000 4.090 1.00 97.69 101 VAL A CA 1
ATOM 806 C C . VAL A 1 101 ? 12.558 -11.058 3.037 1.00 97.69 101 VAL A C 1
ATOM 808 O O . VAL A 1 101 ? 13.242 -12.079 2.965 1.00 97.69 101 VAL A O 1
ATOM 811 N N . LEU A 1 102 ? 11.514 -10.848 2.228 1.00 96.00 102 LEU A N 1
ATOM 812 C CA . LEU A 1 102 ? 11.191 -11.758 1.134 1.00 96.00 102 LEU A CA 1
ATOM 813 C C . LEU A 1 102 ? 12.264 -11.699 0.037 1.00 96.00 102 LEU A C 1
ATOM 815 O O . LEU A 1 102 ? 12.859 -10.642 -0.196 1.00 96.00 102 LEU A O 1
ATOM 819 N N . PRO A 1 103 ? 12.487 -12.812 -0.685 1.00 93.94 103 PRO A N 1
ATOM 820 C CA . PRO A 1 103 ? 13.276 -12.771 -1.907 1.00 93.94 103 PRO A CA 1
ATOM 821 C C . PRO A 1 103 ? 12.620 -11.838 -2.943 1.00 93.94 103 PRO A C 1
ATOM 823 O O . PRO A 1 103 ? 11.422 -11.540 -2.835 1.00 93.94 103 PRO A O 1
ATOM 826 N N . PRO A 1 104 ? 13.372 -11.397 -3.968 1.00 91.00 104 PRO A N 1
ATOM 827 C CA . PRO A 1 104 ? 12.796 -10.674 -5.098 1.00 91.00 104 PRO A CA 1
ATOM 828 C C . PRO A 1 104 ? 11.571 -11.409 -5.676 1.00 91.00 104 PRO A C 1
ATOM 830 O O . PRO A 1 104 ? 11.558 -12.645 -5.688 1.00 91.00 104 PRO A O 1
ATOM 833 N N . PRO A 1 105 ? 10.527 -10.686 -6.121 1.00 89.75 105 PRO A N 1
ATOM 834 C CA . PRO A 1 105 ? 9.370 -11.313 -6.746 1.00 89.75 105 PRO A CA 1
ATOM 835 C C . PRO A 1 105 ? 9.771 -12.049 -8.020 1.00 89.75 105 PRO A C 1
ATOM 837 O O . PRO A 1 105 ? 10.675 -11.632 -8.739 1.00 89.75 105 PRO A O 1
ATOM 840 N N . VAL A 1 106 ? 9.041 -13.117 -8.326 1.00 86.31 106 VAL A N 1
ATOM 841 C CA . VAL A 1 106 ? 9.169 -13.808 -9.609 1.00 86.31 106 VAL A CA 1
ATOM 842 C C . VAL A 1 106 ? 8.518 -12.946 -10.685 1.00 86.31 106 VAL A C 1
ATOM 844 O O . VAL A 1 106 ? 7.318 -12.680 -10.626 1.00 86.31 106 VAL A O 1
ATOM 847 N N . THR A 1 107 ? 9.306 -12.518 -11.665 1.00 85.94 107 THR A N 1
ATOM 848 C CA . THR A 1 107 ? 8.835 -11.753 -12.825 1.00 85.94 107 THR A CA 1
ATOM 849 C C . THR A 1 107 ? 8.479 -12.685 -13.983 1.00 85.94 107 THR A C 1
ATOM 851 O O . THR A 1 107 ? 8.871 -13.852 -13.995 1.00 85.94 107 THR A O 1
ATOM 854 N N . ALA A 1 108 ? 7.756 -12.189 -14.992 1.00 80.69 108 ALA A N 1
ATOM 855 C CA . ALA A 1 108 ? 7.453 -12.982 -16.189 1.00 80.69 108 ALA A CA 1
ATOM 856 C C . ALA A 1 108 ? 8.729 -13.439 -16.922 1.00 80.69 108 ALA A C 1
ATOM 858 O O . ALA A 1 108 ? 8.777 -14.552 -17.441 1.00 80.69 108 ALA A O 1
ATOM 859 N N . THR A 1 109 ? 9.766 -12.597 -16.926 1.00 79.62 109 THR A N 1
ATOM 860 C CA . THR A 1 109 ? 11.071 -12.887 -17.538 1.00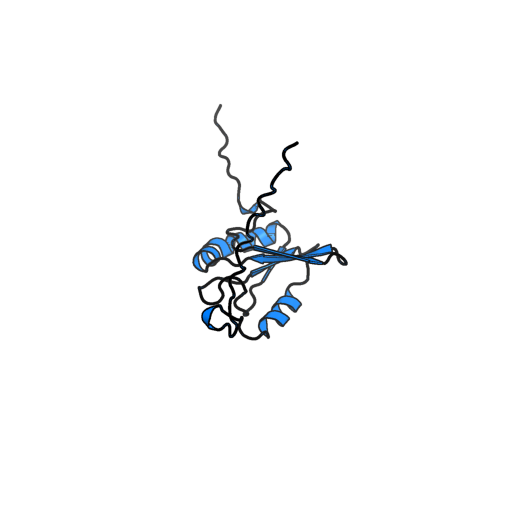 79.62 109 THR A CA 1
ATOM 861 C C . THR A 1 109 ? 11.840 -13.971 -16.779 1.00 79.62 109 THR A C 1
ATOM 863 O O . THR A 1 109 ? 12.575 -14.745 -17.386 1.00 79.62 109 THR A O 1
ATOM 866 N N . GLU A 1 110 ? 11.667 -14.046 -15.459 1.00 80.75 110 GLU A N 1
ATOM 867 C CA . GLU A 1 110 ? 12.390 -14.971 -14.575 1.00 80.75 110 GLU A CA 1
ATOM 868 C C . GLU A 1 110 ? 11.550 -16.185 -14.158 1.00 80.75 110 GLU A C 1
ATOM 870 O O . GLU A 1 110 ? 11.994 -17.008 -13.356 1.00 80.75 110 GLU A O 1
ATOM 875 N N . TRP A 1 111 ? 10.329 -16.317 -14.682 1.00 83.00 111 TRP A N 1
ATOM 876 C CA . TRP A 1 111 ? 9.453 -17.429 -14.352 1.00 83.00 111 TRP A CA 1
ATOM 877 C C . TRP A 1 111 ? 9.951 -18.725 -15.017 1.00 83.00 111 TRP A C 1
ATOM 879 O O . TRP A 1 111 ? 9.953 -18.820 -16.243 1.00 83.00 111 TRP A O 1
ATOM 889 N N . PRO A 1 112 ? 10.329 -19.763 -14.243 1.00 83.00 112 PRO A N 1
ATOM 890 C CA . PRO A 1 112 ? 10.914 -20.993 -14.788 1.00 83.00 112 PRO A CA 1
ATOM 891 C C . PRO A 1 112 ? 9.868 -21.980 -15.332 1.00 83.00 112 PRO A C 1
ATOM 893 O O . PRO A 1 112 ? 10.205 -23.115 -15.665 1.00 83.00 112 PRO A O 1
ATOM 896 N N . GLY A 1 113 ? 8.588 -21.602 -15.324 1.00 85.69 113 GLY A N 1
ATOM 897 C CA . GLY A 1 113 ? 7.484 -22.473 -15.708 1.00 85.69 113 GLY A CA 1
ATOM 898 C C . GLY A 1 113 ? 7.151 -22.428 -17.198 1.00 85.69 113 GLY A C 1
ATOM 899 O O . GLY A 1 113 ? 7.718 -21.673 -17.980 1.00 85.69 113 GLY A O 1
ATOM 900 N N . GLU A 1 114 ? 6.167 -23.240 -17.579 1.00 85.31 114 GLU A N 1
ATOM 901 C CA . GLU A 1 114 ? 5.607 -23.271 -18.929 1.00 85.31 114 GLU A CA 1
ATOM 902 C C . GLU A 1 114 ? 4.135 -22.862 -18.893 1.00 85.31 114 GLU A C 1
ATOM 904 O O . GLU A 1 114 ? 3.373 -23.282 -18.018 1.00 85.31 114 GLU A O 1
ATOM 909 N N . SER A 1 115 ? 3.704 -22.076 -19.878 1.00 82.44 115 SER A N 1
ATOM 910 C CA . SER A 1 115 ? 2.284 -21.809 -20.111 1.00 82.44 115 SER A CA 1
ATOM 911 C C . SER A 1 115 ? 1.710 -22.822 -21.097 1.00 82.44 115 SER A C 1
ATOM 913 O O . SER A 1 115 ? 2.308 -23.097 -22.135 1.00 82.44 115 SER A O 1
ATOM 915 N N . LYS A 1 116 ? 0.515 -23.346 -20.808 1.00 84.69 116 LYS A N 1
ATOM 916 C CA . LYS A 1 116 ? -0.260 -24.173 -21.744 1.00 84.69 116 LYS A CA 1
ATOM 917 C C . LYS A 1 116 ? -1.541 -23.451 -22.123 1.00 84.69 116 LYS A C 1
ATOM 919 O O . LYS A 1 116 ? -2.204 -22.859 -21.275 1.00 84.69 116 LYS A O 1
ATOM 924 N N . THR A 1 117 ? -1.910 -23.523 -23.394 1.00 86.50 117 THR A N 1
ATOM 925 C CA . THR A 1 117 ? -3.228 -23.085 -23.843 1.00 86.50 117 THR A CA 1
ATOM 926 C C . THR A 1 117 ? -4.271 -24.113 -23.420 1.00 86.50 117 THR A C 1
ATOM 928 O O . THR A 1 117 ? -4.088 -25.319 -23.594 1.00 86.50 117 THR A O 1
ATOM 931 N N . PHE A 1 118 ? -5.385 -23.645 -22.859 1.00 78.88 118 PHE A N 1
ATOM 932 C CA . PHE A 1 118 ? -6.539 -24.513 -22.665 1.00 78.88 118 PHE A CA 1
ATOM 933 C C . PHE A 1 118 ? -7.151 -24.829 -24.039 1.00 78.88 118 PHE A C 1
ATOM 935 O O . PHE A 1 118 ? -7.348 -23.901 -24.833 1.00 78.88 118 PHE A O 1
ATOM 942 N N . PRO A 1 119 ? -7.448 -26.104 -24.353 1.00 82.00 119 PRO A N 1
ATOM 943 C CA . PRO A 1 119 ? -8.137 -26.436 -25.591 1.00 82.00 119 PRO A CA 1
ATOM 944 C C . PRO A 1 119 ? -9.494 -25.728 -25.623 1.00 82.00 119 PRO A C 1
ATOM 946 O O . PRO A 1 119 ? -10.195 -25.656 -24.611 1.00 82.00 119 PRO A O 1
ATOM 949 N N . LYS A 1 120 ? -9.865 -25.187 -26.789 1.00 78.44 120 LYS A N 1
ATOM 950 C CA . LYS A 1 120 ? -11.206 -24.627 -26.995 1.00 78.44 120 LYS A CA 1
ATOM 951 C C . LYS A 1 120 ? -12.231 -25.711 -26.674 1.00 78.44 120 LYS A C 1
ATOM 953 O O . LYS A 1 120 ? -12.151 -26.809 -27.217 1.00 78.44 120 LYS A O 1
ATOM 958 N N . LEU A 1 121 ? -13.193 -25.393 -25.810 1.00 75.75 121 LEU A N 1
ATOM 959 C CA . LEU A 1 121 ? -14.323 -26.277 -25.560 1.00 75.75 121 LEU A CA 1
ATOM 960 C C . LEU A 1 121 ? -15.117 -26.400 -26.869 1.00 75.75 121 LEU A C 1
ATOM 962 O O . LEU A 1 121 ? -15.723 -25.424 -27.317 1.00 75.75 121 LEU A O 1
ATOM 966 N N . GLU A 1 122 ? -15.075 -27.565 -27.513 1.00 73.38 122 GLU A N 1
ATOM 967 C CA . GLU A 1 122 ? -15.888 -27.809 -28.701 1.00 73.38 122 GLU A CA 1
ATOM 968 C C . GLU A 1 122 ? -17.368 -27.721 -28.316 1.00 73.38 122 GLU A C 1
ATOM 970 O O . GLU A 1 122 ? -17.835 -28.357 -27.366 1.00 73.38 122 GLU A O 1
ATOM 975 N N . SER A 1 123 ? -18.114 -26.878 -29.029 1.00 69.00 123 SER A N 1
ATOM 976 C CA . SER A 1 123 ? -19.550 -26.735 -28.819 1.00 69.00 123 SER A CA 1
ATOM 977 C C . SER A 1 123 ? -20.228 -28.047 -29.201 1.00 69.00 123 SER A C 1
ATOM 979 O O . SER A 1 123 ? -20.247 -28.419 -30.372 1.00 69.00 123 SER A O 1
ATOM 981 N N . ARG A 1 124 ? -20.795 -28.762 -28.224 1.00 64.50 124 ARG A N 1
ATOM 982 C CA . ARG A 1 124 ? -21.633 -29.931 -28.512 1.00 64.50 124 ARG A CA 1
ATOM 983 C C . ARG A 1 124 ? -22.895 -29.435 -29.210 1.00 64.50 124 ARG A C 1
ATOM 985 O O . ARG A 1 124 ? -23.773 -28.864 -28.567 1.00 64.50 124 ARG A O 1
ATOM 992 N N . THR A 1 125 ? -22.987 -29.636 -30.521 1.00 58.09 125 THR A N 1
ATOM 993 C CA . THR A 1 125 ? -24.245 -29.475 -31.249 1.00 58.09 125 THR A CA 1
ATOM 994 C C . THR A 1 125 ? -25.211 -30.535 -30.728 1.00 58.09 125 THR A C 1
ATOM 996 O O . THR A 1 125 ? -25.021 -31.727 -30.954 1.00 58.09 125 THR A O 1
ATOM 999 N N . ALA A 1 126 ? -26.217 -30.114 -29.963 1.00 58.34 126 ALA A N 1
ATOM 1000 C CA . ALA A 1 126 ? -27.300 -30.994 -29.558 1.00 58.34 126 ALA A CA 1
ATOM 1001 C C . ALA A 1 126 ? -28.181 -31.266 -30.784 1.00 58.34 126 ALA A C 1
ATOM 1003 O O . ALA A 1 126 ? -28.929 -30.395 -31.225 1.00 58.34 126 ALA A O 1
ATOM 1004 N N . THR A 1 127 ? -28.076 -32.462 -31.357 1.00 57.00 127 THR A N 1
ATOM 1005 C CA . THR A 1 127 ? -29.014 -32.922 -32.382 1.00 57.00 127 THR A CA 1
ATOM 1006 C C . THR A 1 127 ? -30.334 -33.255 -31.692 1.00 57.00 127 THR A C 1
ATOM 1008 O O 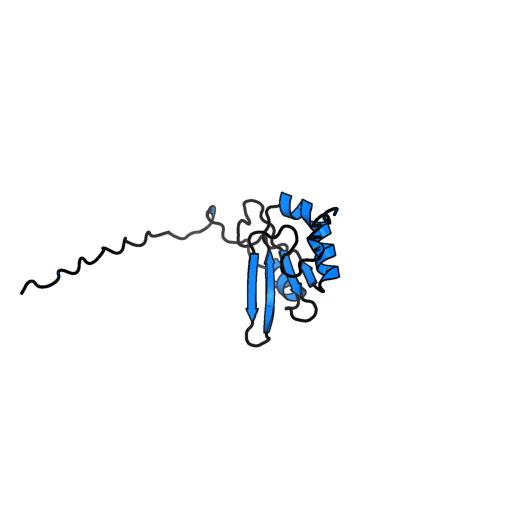. THR A 1 127 ? -30.408 -34.206 -30.913 1.00 57.00 127 THR A O 1
ATOM 1011 N N . LEU A 1 128 ? -31.371 -32.450 -31.931 1.00 55.88 128 LEU A N 1
ATOM 1012 C CA . LEU A 1 128 ? -32.729 -32.773 -31.495 1.00 55.88 128 LEU A CA 1
ATOM 1013 C C . LEU A 1 128 ? -33.249 -33.969 -32.315 1.00 55.88 128 LEU A C 1
ATOM 1015 O O . LEU A 1 128 ? -33.093 -33.961 -33.539 1.00 55.88 128 LEU A O 1
ATOM 1019 N N . PRO A 1 129 ? -33.861 -34.989 -31.687 1.00 56.12 129 PRO A N 1
ATOM 1020 C CA . PRO A 1 129 ? -34.442 -36.108 -32.418 1.00 56.12 129 PRO A CA 1
ATOM 1021 C C . PRO A 1 129 ? -35.667 -35.643 -33.217 1.00 56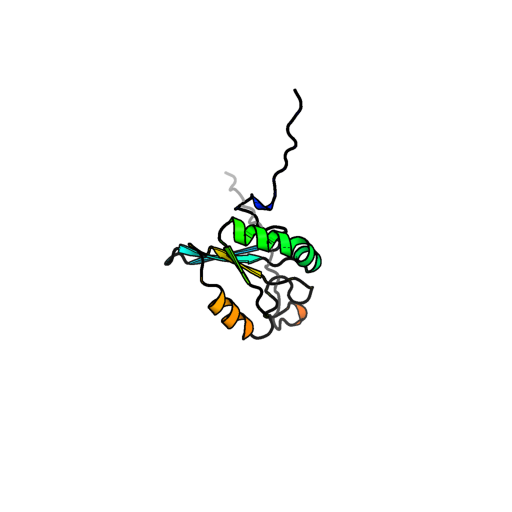.12 129 PRO A C 1
ATOM 1023 O O . PRO A 1 129 ? -36.559 -34.987 -32.681 1.00 56.12 129 PRO A O 1
ATOM 1026 N N . THR A 1 130 ? -35.703 -35.976 -34.508 1.00 60.16 130 THR A N 1
ATOM 1027 C CA . THR A 1 130 ? -36.878 -35.789 -35.371 1.00 60.16 130 THR A CA 1
ATOM 1028 C C . THR A 1 130 ? -37.855 -36.940 -35.131 1.00 60.16 130 THR A C 1
ATOM 1030 O O . THR A 1 130 ? -37.429 -38.092 -35.063 1.00 60.16 130 THR A O 1
ATOM 1033 N N . THR A 1 131 ? -39.131 -36.603 -34.925 1.00 72.62 131 THR A N 1
ATOM 1034 C CA . THR A 1 131 ? -40.247 -37.541 -34.699 1.00 72.62 131 THR A CA 1
ATOM 1035 C C . THR A 1 131 ? -40.637 -38.267 -35.978 1.00 72.62 131 THR A C 1
ATOM 1037 O O . THR A 1 131 ? -40.560 -37.624 -37.049 1.00 72.62 131 THR A O 1
#

Foldseek 3Di:
DDDDPPPPPVLPPLVDQQLFDPKDKDADPVLRAIKIKGWDAPVSCVVCVVSNVSSCVVNQKDKDFAPAQDDPCSPRGTGIMMMGHNVRHDDVVVVSVVSNPDDHDQDPVNDPDDDDDDPPDPDPPDDDDDD

Secondary structure (DSSP, 8-state):
--PPP----GGG-TT--TT--S-EEEE-TTT--EEEEE--BHHHHHHHHHHHHHHHHHHTEEEE--SS--SSSTTTTB--EEEEETTTB--HHHHHHHHHTSPPPPPTTT--S---PPPP-------PPP-

Sequence (131 aa):
MGGLPGNSNPERNHRHIPGQDHISVWFDPATKRYLIVDEPYGERADREQESRERWCAYHGYSMVRPSWPGMYAPDIGSRFYLFSSDEKGVPLGPIAAALNVLPPPVTATEWPGESKTFPKLESRTATLPTT

Radius of gyration: 21.87 Å; chains: 1; bounding box: 54×68×49 Å

Organism: Xanthomonas campestris pv. phaseoli (NCBI:txid317013)

pLDDT: mean 86.3, std 16.0, range [33.75, 98.31]